Protein AF-A0A965JVL6-F1 (afdb_monomer_lite)

Radius of gyration: 17.68 Å; chains: 1; bounding box: 40×37×58 Å

Secondary structure (DSSP, 8-state):
--HHHIIIIIHHHHSS---HHHHHHHHHHHHHHHHHHHHHHHTS-HHHHHHHHHHHHTTT--TTT---HHHHHHHTTSTTGGGS-HHHHHHHHIIIIIS--SS-HHHHHHHHHHHS-HHHHHHHHIIIIIGGG-

pLDDT: mean 89.65, std 8.99, range [40.19, 97.62]

Sequence (134 aa):
MPVDVFINHIMPFAYKKQNVILLNDIRNFVFDYQLITDYYLYDLNEFCLLVDLIFFCNNGVSLVEKVDGSLYDILDRNILFRNFSFEEKDDFVNQQFYLNIGSETQRKNKFLLSLLNQWERTRFINKFLIVDFE

Foldseek 3Di:
DDPCCCVPPPVVVVPPDDDPLVVVQVVVLVVLVCVLQVQCVPVHHLVVLLQLLLCLQQVNDHVVVHRHVSVLVLQCLDPVSVPDDPVRVVVCCCCCRVVVPDDPSVVSSVVSSVSDTPVSSVVSCCVPPVVVPD

Structure (mmCIF, N/CA/C/O backbone):
data_AF-A0A965JVL6-F1
#
_entry.id   AF-A0A965JVL6-F1
#
loop_
_atom_site.group_PDB
_atom_site.id
_atom_site.type_symbol
_atom_site.label_atom_id
_atom_site.label_alt_id
_atom_site.label_comp_id
_atom_site.label_asym_id
_atom_site.label_entity_id
_atom_site.label_seq_id
_atom_site.pdbx_PDB_ins_code
_atom_site.Cartn_x
_atom_site.Cartn_y
_atom_site.Cartn_z
_atom_site.occupancy
_atom_site.B_iso_or_equiv
_atom_site.auth_seq_id
_atom_site.auth_comp_id
_atom_site.auth_asym_id
_atom_site.auth_atom_id
_atom_site.pdbx_PDB_model_num
ATOM 1 N N . MET A 1 1 ? -5.326 -6.358 32.827 1.00 67.69 1 MET A N 1
ATOM 2 C CA . MET A 1 1 ? -5.989 -5.087 32.461 1.00 67.69 1 MET A CA 1
ATOM 3 C C . MET A 1 1 ? -7.095 -4.817 33.481 1.00 67.69 1 MET A C 1
ATOM 5 O O . MET A 1 1 ? -7.764 -5.784 33.832 1.00 67.69 1 MET A O 1
ATOM 9 N N . PRO A 1 2 ? -7.259 -3.590 34.008 1.00 88.06 2 PRO A N 1
ATOM 10 C CA . PRO A 1 2 ? -8.261 -3.300 35.039 1.00 88.06 2 PRO A CA 1
ATOM 11 C C . PRO A 1 2 ? -9.692 -3.479 34.518 1.00 88.06 2 PRO A C 1
ATOM 13 O O . PRO A 1 2 ? -9.992 -3.088 33.388 1.00 88.06 2 PRO A O 1
ATOM 16 N N . VAL A 1 3 ? -10.574 -4.040 35.347 1.00 90.38 3 VAL A N 1
ATOM 17 C CA . VAL A 1 3 ? -11.982 -4.295 34.995 1.00 90.38 3 VAL A CA 1
ATOM 18 C C . VAL A 1 3 ? -12.713 -2.995 34.650 1.00 90.38 3 VAL A C 1
ATOM 20 O O . VAL A 1 3 ? -13.475 -2.962 33.689 1.00 90.38 3 VAL A O 1
ATOM 23 N N . ASP A 1 4 ? -12.399 -1.899 35.339 1.00 90.00 4 ASP A N 1
ATOM 24 C CA . ASP A 1 4 ? -13.010 -0.590 35.086 1.00 90.00 4 ASP A CA 1
ATOM 25 C C . ASP A 1 4 ? -12.695 -0.046 33.691 1.00 90.00 4 ASP A C 1
ATOM 27 O O . ASP A 1 4 ? -13.555 0.553 33.049 1.00 90.00 4 ASP A O 1
ATOM 31 N N . VAL A 1 5 ? -11.486 -0.297 33.181 1.00 84.81 5 VAL A N 1
ATOM 32 C CA . VAL A 1 5 ? -11.116 0.089 31.812 1.00 84.81 5 VAL A CA 1
ATOM 33 C C . VAL A 1 5 ? -11.909 -0.737 30.804 1.00 84.81 5 VAL A C 1
ATOM 35 O O . VAL A 1 5 ? -12.420 -0.196 29.824 1.00 84.81 5 VAL A O 1
ATOM 38 N N . PHE A 1 6 ? -12.067 -2.038 31.062 1.00 86.00 6 PHE A N 1
ATOM 39 C CA . PHE A 1 6 ? -12.873 -2.903 30.208 1.00 86.00 6 PHE A CA 1
ATOM 40 C C . PHE A 1 6 ? -14.332 -2.435 30.158 1.00 86.00 6 PHE A C 1
ATOM 42 O O . PHE A 1 6 ? -14.855 -2.198 29.071 1.00 86.00 6 PHE A O 1
ATOM 49 N N . ILE A 1 7 ? -14.966 -2.246 31.317 1.00 86.50 7 ILE A N 1
ATOM 50 C CA . ILE A 1 7 ? -16.390 -1.903 31.425 1.00 86.50 7 ILE A CA 1
ATOM 51 C C . ILE A 1 7 ? -16.676 -0.496 30.896 1.00 86.50 7 ILE A C 1
ATOM 53 O O . ILE A 1 7 ? -17.637 -0.317 30.154 1.00 86.50 7 ILE A O 1
ATOM 57 N N . ASN A 1 8 ? -15.851 0.497 31.236 1.00 88.06 8 ASN A N 1
ATOM 58 C CA . ASN A 1 8 ? -16.170 1.897 30.942 1.00 88.06 8 ASN A CA 1
ATOM 59 C C . ASN A 1 8 ? -15.613 2.386 29.600 1.00 88.06 8 ASN A C 1
ATOM 61 O O . ASN A 1 8 ? -16.152 3.333 29.028 1.00 88.06 8 ASN A O 1
ATOM 65 N N . HIS A 1 9 ? -14.554 1.757 29.079 1.00 85.25 9 HIS A N 1
ATOM 66 C CA . HIS A 1 9 ? -13.849 2.263 27.896 1.00 85.25 9 HIS A CA 1
ATOM 67 C C . HIS A 1 9 ? -13.767 1.278 26.726 1.00 85.25 9 HIS A C 1
ATOM 69 O O . HIS A 1 9 ? -13.500 1.722 25.614 1.00 85.25 9 HIS A O 1
ATOM 75 N N . ILE A 1 10 ? -14.032 -0.020 26.921 1.00 83.69 10 ILE A N 1
ATOM 76 C CA . ILE A 1 10 ? -13.983 -1.025 25.839 1.00 83.69 10 ILE A CA 1
ATOM 77 C C . ILE A 1 10 ? -15.387 -1.553 25.520 1.00 83.69 10 ILE A C 1
ATOM 79 O O . ILE A 1 10 ? -15.858 -1.457 24.385 1.00 83.69 10 ILE A O 1
ATOM 83 N N . MET A 1 11 ? -16.090 -2.056 26.534 1.00 85.38 11 MET A N 1
ATOM 84 C CA . MET A 1 11 ? -17.415 -2.667 26.427 1.00 85.38 11 MET A CA 1
ATOM 85 C C . MET A 1 11 ? -18.468 -1.781 25.721 1.00 85.38 11 MET A C 1
ATOM 87 O O . MET A 1 11 ? -19.194 -2.296 24.866 1.00 85.38 11 MET A O 1
ATOM 91 N N . PRO A 1 12 ? -18.534 -0.451 25.957 1.00 84.31 12 PRO A N 1
ATOM 92 C CA . PRO A 1 12 ? -19.521 0.412 25.306 1.00 84.31 12 PRO A CA 1
ATOM 93 C C . PRO A 1 12 ? -19.331 0.512 23.790 1.00 84.31 12 PRO A C 1
ATOM 95 O O . PRO A 1 12 ? -20.276 0.820 23.067 1.00 84.31 12 PRO A O 1
ATOM 98 N N . PHE A 1 13 ? -18.119 0.258 23.292 1.00 77.81 13 PHE A N 1
ATOM 99 C CA . PHE A 1 13 ? -17.826 0.220 21.861 1.00 77.81 13 PHE A CA 1
ATOM 100 C C . PHE A 1 13 ? -18.036 -1.177 21.269 1.00 77.81 13 PHE A C 1
ATOM 102 O O . PHE A 1 13 ? -18.416 -1.282 20.106 1.00 77.81 13 PHE A O 1
ATOM 109 N N . ALA A 1 14 ? -17.876 -2.236 22.070 1.00 78.62 14 ALA A N 1
ATOM 110 C CA . ALA A 1 14 ? -18.133 -3.614 21.653 1.00 78.62 14 ALA A CA 1
ATOM 111 C C . ALA A 1 14 ? -19.621 -3.881 21.357 1.00 78.62 14 ALA A C 1
ATOM 113 O O . ALA A 1 14 ? -19.939 -4.636 20.442 1.00 78.62 14 ALA A O 1
ATOM 114 N N . TYR A 1 15 ? -20.534 -3.227 22.083 1.00 79.00 15 TYR A N 1
ATOM 115 C CA . TYR A 1 15 ? -21.981 -3.358 21.857 1.00 79.00 15 TYR A CA 1
ATOM 116 C C . TYR A 1 15 ? -22.566 -2.336 20.878 1.00 79.00 15 TYR A C 1
ATOM 118 O O . TYR A 1 15 ? -23.738 -2.438 20.508 1.00 79.00 15 TYR A O 1
ATOM 126 N N . LYS A 1 16 ? -21.776 -1.356 20.421 1.00 81.56 16 LYS A N 1
ATOM 127 C CA . LYS A 1 16 ? -22.209 -0.476 19.332 1.00 81.56 16 LYS A CA 1
ATOM 128 C C . LYS A 1 16 ? -22.235 -1.276 18.038 1.00 81.56 16 LYS A C 1
ATOM 130 O O . LYS A 1 16 ? -21.249 -1.916 17.674 1.00 81.56 16 LYS A O 1
ATOM 135 N N . LYS A 1 17 ? -23.366 -1.208 17.328 1.00 81.75 17 LYS A N 1
ATOM 136 C CA . LYS A 1 17 ? -23.502 -1.800 15.996 1.00 81.75 17 LYS A CA 1
ATOM 137 C C . LYS A 1 17 ? -22.405 -1.226 15.100 1.00 81.75 17 LYS A C 1
ATOM 139 O O . LYS A 1 17 ? -22.411 -0.038 14.788 1.00 81.75 17 LYS A O 1
ATOM 144 N N . GLN A 1 18 ? -21.465 -2.083 14.724 1.00 82.12 18 GLN A N 1
ATOM 145 C CA . GLN A 1 18 ? -20.369 -1.719 13.838 1.00 82.12 18 GLN A CA 1
ATOM 146 C C . GLN A 1 18 ? -20.907 -1.436 12.434 1.00 82.12 18 GLN A C 1
ATOM 148 O O . GLN A 1 18 ? -21.946 -1.968 12.024 1.00 82.12 18 GLN A O 1
ATOM 153 N N . ASN A 1 19 ? -20.205 -0.582 11.694 1.00 87.25 19 ASN A N 1
ATOM 154 C CA . ASN A 1 19 ? -20.580 -0.269 10.323 1.00 87.25 19 ASN A CA 1
ATOM 155 C C . ASN A 1 19 ? -20.497 -1.548 9.465 1.00 87.25 19 ASN A C 1
ATOM 157 O O . ASN A 1 19 ? -19.454 -2.196 9.404 1.00 87.25 19 ASN A O 1
ATOM 161 N N . VAL A 1 20 ? -21.603 -1.912 8.809 1.00 87.69 20 VAL A N 1
ATOM 162 C CA . VAL A 1 20 ? -21.701 -3.145 8.008 1.00 87.69 20 VAL A CA 1
ATOM 163 C C . VAL A 1 20 ? -20.715 -3.138 6.839 1.00 87.69 20 VAL A C 1
ATOM 165 O O . VAL A 1 20 ? -20.139 -4.176 6.534 1.00 87.69 20 VAL A O 1
ATOM 168 N N . ILE A 1 21 ? -20.477 -1.974 6.227 1.00 86.88 21 ILE A N 1
ATOM 169 C CA . ILE A 1 21 ? -19.522 -1.806 5.125 1.00 86.88 21 ILE A CA 1
ATOM 170 C C . ILE A 1 21 ? -18.105 -2.087 5.626 1.00 86.88 21 ILE A C 1
ATOM 172 O O . ILE A 1 21 ? -17.390 -2.867 5.010 1.00 86.88 21 ILE A O 1
ATOM 176 N N . LEU A 1 22 ? -17.734 -1.529 6.783 1.00 85.44 22 LEU A N 1
ATOM 177 C CA . LEU A 1 22 ? -16.422 -1.764 7.391 1.00 85.44 22 LEU A CA 1
ATOM 178 C C . LEU A 1 22 ? -16.218 -3.243 7.747 1.00 85.44 22 LEU A C 1
ATOM 180 O O . LEU A 1 22 ? -15.172 -3.811 7.460 1.00 85.44 22 LEU A O 1
ATOM 184 N N . LEU A 1 23 ? -17.223 -3.888 8.348 1.00 85.88 23 LEU A N 1
ATOM 185 C CA . LEU A 1 23 ? -17.145 -5.316 8.668 1.00 85.88 23 LEU A CA 1
ATOM 186 C C . LEU A 1 23 ? -17.013 -6.186 7.414 1.00 85.88 23 LEU A C 1
ATOM 188 O O . LEU A 1 23 ? -16.307 -7.193 7.440 1.00 85.88 23 LEU A O 1
ATOM 192 N N . ASN A 1 24 ? -17.708 -5.819 6.338 1.00 87.62 24 ASN A N 1
ATOM 193 C CA . ASN A 1 24 ? -17.609 -6.510 5.061 1.00 87.62 24 ASN A CA 1
ATOM 194 C C . ASN A 1 24 ? -16.213 -6.341 4.450 1.00 87.62 24 ASN A C 1
ATOM 196 O O . ASN A 1 24 ? -15.620 -7.325 4.027 1.00 87.62 24 ASN A O 1
ATOM 200 N N . ASP A 1 25 ? -15.664 -5.126 4.475 1.00 87.81 25 ASP A N 1
ATOM 201 C CA . ASP A 1 25 ? -14.312 -4.844 3.988 1.00 87.81 25 ASP A CA 1
ATOM 202 C C . ASP A 1 25 ? -13.247 -5.623 4.772 1.00 87.81 25 ASP A C 1
ATOM 204 O O . ASP A 1 25 ? -12.414 -6.278 4.160 1.00 87.81 25 ASP A O 1
ATOM 208 N N . ILE A 1 26 ? -13.330 -5.671 6.109 1.00 85.94 26 ILE A N 1
ATOM 209 C CA . ILE A 1 26 ? -12.410 -6.467 6.945 1.00 85.94 26 ILE A CA 1
ATOM 210 C C . ILE A 1 26 ? -12.452 -7.954 6.569 1.00 85.94 26 ILE A C 1
ATOM 212 O O . ILE A 1 26 ? -11.412 -8.606 6.498 1.00 85.94 26 ILE A O 1
ATOM 216 N N . ARG A 1 27 ? -13.649 -8.507 6.336 1.00 86.44 27 ARG A N 1
ATOM 217 C CA . ARG A 1 27 ? -13.804 -9.915 5.936 1.00 86.44 27 ARG A CA 1
ATOM 218 C C . ARG A 1 27 ? -13.215 -10.173 4.554 1.00 86.44 27 ARG A C 1
ATOM 220 O O . ARG A 1 27 ? -12.491 -11.149 4.386 1.00 86.44 27 ARG A O 1
ATOM 227 N N . ASN A 1 28 ? -13.505 -9.295 3.597 1.00 89.69 28 ASN A N 1
ATOM 228 C CA . ASN A 1 28 ? -13.011 -9.431 2.230 1.00 89.69 28 ASN A CA 1
ATOM 229 C C . ASN A 1 28 ? -11.503 -9.208 2.155 1.00 89.69 28 ASN A C 1
ATOM 231 O O . ASN A 1 28 ? -10.837 -9.912 1.414 1.00 89.69 28 ASN A O 1
ATOM 235 N N . PHE A 1 29 ? -10.943 -8.322 2.983 1.00 92.94 29 PHE A N 1
ATOM 236 C CA . PHE A 1 29 ? -9.507 -8.068 3.024 1.00 92.94 29 PHE A CA 1
ATOM 237 C C . PHE A 1 29 ? -8.698 -9.341 3.278 1.00 92.94 29 PHE A C 1
ATOM 239 O O . PHE A 1 29 ? -7.678 -9.533 2.633 1.00 92.94 29 PHE A O 1
ATOM 246 N N . VAL A 1 30 ? -9.143 -10.225 4.179 1.00 90.38 30 VAL A N 1
ATOM 247 C CA . VAL A 1 30 ? -8.433 -11.490 4.450 1.00 90.38 30 VAL A CA 1
ATOM 248 C C . VAL A 1 30 ? -8.374 -12.362 3.197 1.00 90.38 30 VAL A C 1
ATOM 250 O O . VAL A 1 30 ? -7.317 -12.901 2.879 1.00 90.38 30 VAL A O 1
ATOM 253 N N . PHE A 1 31 ? -9.493 -12.466 2.481 1.00 91.56 31 PHE A N 1
ATOM 254 C CA . PHE A 1 31 ? -9.579 -13.235 1.245 1.00 91.56 31 PHE A CA 1
ATOM 255 C C . PHE A 1 31 ? -8.760 -12.593 0.115 1.00 91.56 31 PHE A C 1
ATOM 257 O O . PHE A 1 31 ? -7.941 -13.273 -0.494 1.00 91.56 31 PHE A O 1
ATOM 264 N N . ASP A 1 32 ? -8.924 -11.284 -0.113 1.00 93.88 32 ASP A N 1
ATOM 265 C CA . ASP A 1 32 ? -8.182 -10.513 -1.119 1.00 93.88 32 ASP A CA 1
ATOM 266 C C . ASP A 1 32 ? -6.671 -10.624 -0.882 1.00 93.88 32 ASP A C 1
ATOM 268 O O . ASP A 1 32 ? -5.901 -10.885 -1.802 1.00 93.88 32 ASP A O 1
ATOM 272 N N . TYR A 1 33 ? -6.246 -10.435 0.371 1.00 93.25 33 TYR A N 1
ATOM 273 C CA . TYR A 1 33 ? -4.848 -10.509 0.771 1.00 93.25 33 TYR A CA 1
ATOM 274 C C . TYR A 1 33 ? -4.277 -11.898 0.497 1.00 93.25 33 TYR A C 1
ATOM 276 O O . TYR A 1 33 ? -3.220 -11.992 -0.117 1.00 93.25 33 TYR A O 1
ATOM 284 N N . GLN A 1 34 ? -4.985 -12.955 0.909 1.00 91.88 34 GLN A N 1
ATOM 285 C CA . GLN A 1 34 ? -4.543 -14.327 0.687 1.00 91.88 34 GLN A CA 1
ATOM 286 C C . GLN A 1 34 ? -4.431 -14.646 -0.808 1.00 91.88 34 GLN A C 1
ATOM 288 O O . GLN A 1 34 ? -3.398 -15.148 -1.235 1.00 91.88 34 GLN A O 1
ATOM 293 N N . LEU A 1 35 ? -5.443 -14.292 -1.606 1.00 92.75 35 LEU A N 1
ATOM 294 C CA . LEU A 1 35 ? -5.429 -14.489 -3.056 1.00 92.75 35 LEU A CA 1
ATOM 295 C C . LEU A 1 35 ? -4.213 -13.817 -3.708 1.00 92.75 35 LEU A C 1
ATOM 297 O O . LEU A 1 35 ? -3.506 -14.447 -4.492 1.00 92.75 35 LEU A O 1
ATOM 301 N N . ILE A 1 36 ? -3.959 -12.550 -3.362 1.00 94.00 36 ILE A N 1
ATOM 302 C CA . ILE A 1 36 ? -2.817 -11.797 -3.885 1.00 94.00 36 ILE A CA 1
ATOM 303 C C . ILE A 1 36 ? -1.508 -12.457 -3.459 1.00 94.00 36 ILE A C 1
ATOM 305 O O . ILE A 1 36 ? -0.652 -12.713 -4.299 1.00 94.00 36 ILE A O 1
ATOM 309 N N . THR A 1 37 ? -1.329 -12.755 -2.172 1.00 91.00 37 THR A N 1
ATOM 310 C CA . THR A 1 37 ? -0.066 -13.341 -1.713 1.00 91.00 37 THR A CA 1
ATOM 311 C C . THR A 1 37 ? 0.182 -14.727 -2.276 1.00 91.00 37 THR A C 1
ATOM 313 O O . THR A 1 37 ? 1.328 -15.033 -2.578 1.00 91.00 37 THR A O 1
ATOM 316 N N . ASP A 1 38 ? -0.862 -15.542 -2.437 1.00 91.06 38 ASP A N 1
ATOM 317 C CA . ASP A 1 38 ? -0.736 -16.894 -2.971 1.00 91.06 38 ASP A CA 1
ATOM 318 C C . ASP A 1 38 ? -0.300 -16.841 -4.444 1.00 91.06 38 ASP A C 1
ATOM 320 O O . ASP A 1 38 ? 0.675 -17.500 -4.797 1.00 91.06 38 ASP A O 1
ATOM 324 N N . TYR A 1 39 ? -0.915 -15.990 -5.278 1.00 90.94 39 TYR A N 1
ATOM 325 C CA . TYR A 1 39 ? -0.500 -15.801 -6.679 1.00 90.94 39 TYR A CA 1
ATOM 326 C C . TYR A 1 39 ? 0.991 -15.457 -6.796 1.00 90.94 39 TYR A C 1
ATOM 328 O O . TYR A 1 39 ? 1.765 -16.157 -7.447 1.00 90.94 39 TYR A O 1
ATOM 336 N N . TYR A 1 40 ? 1.434 -14.426 -6.073 1.00 91.00 40 TYR A N 1
ATOM 337 C CA . TYR A 1 40 ? 2.833 -14.002 -6.119 1.00 91.00 40 TYR A CA 1
ATOM 338 C C . TYR A 1 40 ? 3.796 -14.961 -5.412 1.00 91.00 40 TYR A C 1
ATOM 340 O O . TYR A 1 40 ? 4.999 -14.850 -5.625 1.00 91.00 40 TYR A O 1
ATOM 348 N N . LEU A 1 41 ? 3.318 -15.875 -4.564 1.00 85.44 41 LEU A N 1
ATOM 349 C CA . LEU A 1 41 ? 4.152 -16.908 -3.949 1.00 85.44 41 LEU A CA 1
ATOM 350 C C . LEU A 1 41 ? 4.401 -18.081 -4.904 1.00 85.44 41 LEU A C 1
ATOM 352 O O . LEU A 1 41 ? 5.499 -18.635 -4.896 1.00 85.44 41 LEU A O 1
ATOM 356 N N . TYR A 1 42 ? 3.388 -18.481 -5.675 1.00 79.38 42 TYR A N 1
ATOM 357 C CA . TYR A 1 42 ? 3.472 -19.642 -6.563 1.00 79.38 42 TYR A CA 1
ATOM 358 C C . TYR A 1 42 ? 4.053 -19.298 -7.935 1.00 79.38 42 TYR A C 1
ATOM 360 O O . TYR A 1 42 ? 4.876 -20.062 -8.440 1.00 79.38 42 TYR A O 1
ATOM 368 N N . ASP A 1 43 ? 3.668 -18.155 -8.505 1.00 72.56 43 ASP A N 1
ATOM 369 C CA . ASP A 1 43 ? 4.028 -17.791 -9.879 1.00 72.56 43 ASP A CA 1
ATOM 370 C C . ASP A 1 43 ? 5.204 -16.797 -9.946 1.00 72.56 43 ASP A C 1
ATOM 372 O O . ASP A 1 43 ? 5.895 -16.714 -10.963 1.00 72.56 43 ASP A O 1
ATOM 376 N N . LEU A 1 44 ? 5.473 -16.059 -8.858 1.00 82.38 44 LEU A N 1
ATOM 377 C CA . LEU A 1 44 ? 6.491 -14.999 -8.783 1.00 82.38 44 LEU A CA 1
ATOM 378 C C . LEU A 1 44 ? 7.228 -14.993 -7.421 1.00 82.38 44 LEU A C 1
ATOM 380 O O . LEU A 1 44 ? 7.555 -16.040 -6.866 1.00 82.38 44 LEU A O 1
ATOM 384 N N . ASN A 1 45 ? 7.565 -13.805 -6.897 1.00 87.44 45 ASN A N 1
ATOM 385 C CA . ASN A 1 45 ? 8.088 -13.617 -5.544 1.00 87.44 45 ASN A CA 1
ATOM 386 C C . ASN A 1 45 ? 7.525 -12.343 -4.877 1.00 87.44 45 ASN A C 1
ATOM 388 O O . ASN A 1 45 ? 6.939 -11.474 -5.527 1.00 87.44 45 ASN A O 1
ATOM 392 N N . GLU A 1 46 ? 7.760 -12.191 -3.567 1.00 87.94 46 GLU A N 1
ATOM 393 C CA . GLU A 1 46 ? 7.268 -11.046 -2.780 1.00 87.94 46 GLU A CA 1
ATOM 394 C C . GLU A 1 46 ? 7.781 -9.679 -3.271 1.00 87.94 46 GLU A C 1
ATOM 396 O O . GLU A 1 46 ? 7.125 -8.662 -3.038 1.00 87.94 46 GLU A O 1
ATOM 401 N N . PHE A 1 47 ? 8.948 -9.623 -3.921 1.00 90.69 47 PHE A N 1
ATOM 402 C CA . PHE A 1 47 ? 9.495 -8.376 -4.459 1.00 90.69 47 PHE A CA 1
ATOM 403 C C . PHE A 1 47 ? 8.741 -7.930 -5.715 1.00 90.69 47 PHE A C 1
ATOM 405 O O . PHE A 1 47 ? 8.461 -6.742 -5.849 1.00 90.69 47 PHE A O 1
ATOM 412 N N . CYS A 1 48 ? 8.337 -8.862 -6.584 1.00 92.88 48 CYS A N 1
ATOM 413 C CA . CYS A 1 48 ? 7.456 -8.558 -7.716 1.00 92.88 48 CYS A CA 1
ATOM 414 C C . CYS A 1 48 ? 6.137 -7.938 -7.235 1.00 92.88 48 CYS A C 1
ATOM 416 O O . CYS A 1 48 ? 5.740 -6.892 -7.739 1.00 92.88 48 CYS A O 1
ATOM 418 N N . LEU A 1 49 ? 5.532 -8.498 -6.178 1.00 94.81 49 LEU A N 1
ATOM 419 C CA . LEU A 1 49 ? 4.333 -7.918 -5.563 1.00 94.81 49 LEU A CA 1
ATOM 420 C C . LEU A 1 49 ? 4.571 -6.480 -5.082 1.00 94.81 49 LEU A C 1
ATOM 422 O O . LEU A 1 49 ? 3.721 -5.615 -5.279 1.00 94.81 49 LEU A O 1
ATOM 426 N N . LEU A 1 50 ? 5.724 -6.208 -4.465 1.00 94.50 50 LEU A N 1
ATOM 427 C CA . LEU A 1 50 ? 6.058 -4.859 -4.005 1.00 94.50 50 LEU A CA 1
ATOM 428 C C . LEU A 1 50 ? 6.145 -3.872 -5.172 1.00 94.50 50 LEU A C 1
ATOM 430 O O . LEU A 1 50 ? 5.596 -2.774 -5.081 1.00 94.50 50 LEU A O 1
ATOM 434 N N . VAL A 1 51 ? 6.810 -4.266 -6.259 1.00 93.81 51 VAL A N 1
ATOM 435 C CA . VAL A 1 51 ? 6.951 -3.445 -7.467 1.00 93.81 51 VAL A CA 1
ATOM 436 C C . VAL A 1 51 ? 5.584 -3.135 -8.074 1.00 93.81 51 VAL A C 1
ATOM 438 O O . VAL A 1 51 ? 5.290 -1.965 -8.324 1.00 93.81 51 VAL A O 1
ATOM 441 N N . ASP A 1 52 ? 4.724 -4.139 -8.236 1.00 95.69 52 ASP A N 1
ATOM 442 C CA . ASP A 1 52 ? 3.395 -3.958 -8.826 1.00 95.69 52 ASP A CA 1
ATOM 443 C C . ASP A 1 52 ? 2.477 -3.115 -7.939 1.00 95.69 52 ASP A C 1
ATOM 445 O O . ASP A 1 52 ? 1.755 -2.247 -8.438 1.00 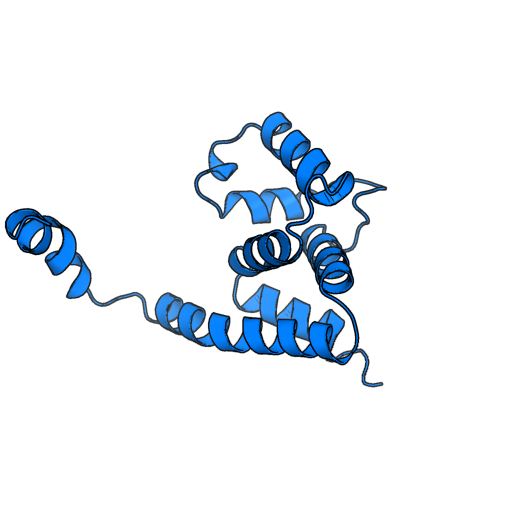95.69 52 ASP A O 1
ATOM 449 N N . LEU A 1 53 ? 2.529 -3.307 -6.616 1.00 96.69 53 LEU A N 1
ATOM 450 C CA . LEU A 1 53 ? 1.784 -2.483 -5.662 1.00 96.69 53 LEU A CA 1
ATOM 451 C C . LEU A 1 53 ? 2.225 -1.027 -5.720 1.00 96.69 53 LEU A C 1
ATOM 453 O O . LEU A 1 53 ? 1.382 -0.137 -5.794 1.00 96.69 53 LEU A O 1
ATOM 457 N N . ILE A 1 54 ? 3.532 -0.773 -5.702 1.00 96.38 54 ILE A N 1
ATOM 458 C CA . ILE A 1 54 ? 4.077 0.578 -5.822 1.00 96.38 54 ILE A CA 1
ATOM 459 C C . ILE A 1 54 ? 3.630 1.201 -7.142 1.00 96.38 54 ILE A C 1
ATOM 461 O O . ILE A 1 54 ? 3.107 2.312 -7.143 1.00 96.38 54 ILE A O 1
ATOM 465 N N . PHE A 1 55 ? 3.787 0.480 -8.252 1.00 96.75 55 PHE A N 1
ATOM 466 C CA . PHE A 1 55 ? 3.392 0.953 -9.572 1.00 96.75 55 PHE A CA 1
ATOM 467 C C . PHE A 1 55 ? 1.894 1.271 -9.628 1.00 96.75 55 PHE A C 1
ATOM 469 O O . PHE A 1 55 ? 1.495 2.310 -10.147 1.00 96.75 55 PHE A O 1
ATOM 476 N N . PHE A 1 56 ? 1.048 0.423 -9.044 1.00 97.62 56 PHE A N 1
ATOM 477 C CA . PHE A 1 56 ? -0.390 0.657 -8.951 1.00 97.62 56 PHE A CA 1
ATOM 478 C C . PHE A 1 56 ? -0.741 1.884 -8.107 1.00 97.62 56 PHE A C 1
ATOM 480 O O . PHE A 1 56 ? -1.552 2.709 -8.535 1.00 97.62 56 PHE A O 1
ATOM 487 N N . CYS A 1 57 ? -0.144 1.999 -6.921 1.00 97.38 57 CYS A N 1
ATOM 488 C CA . CYS A 1 57 ? -0.364 3.110 -6.001 1.00 97.38 57 CYS A CA 1
ATOM 489 C C . CYS A 1 57 ? 0.168 4.435 -6.561 1.00 97.38 57 CYS A C 1
ATOM 491 O O . CYS A 1 57 ? -0.381 5.479 -6.240 1.00 97.38 57 CYS A O 1
ATOM 493 N N . ASN A 1 58 ? 1.188 4.385 -7.420 1.00 97.19 58 ASN A N 1
ATOM 494 C CA . ASN A 1 58 ? 1.804 5.527 -8.094 1.00 97.19 58 ASN A CA 1
ATOM 495 C C . ASN A 1 58 ? 1.191 5.801 -9.484 1.00 97.19 58 ASN A C 1
ATOM 497 O O . ASN A 1 58 ? 1.879 6.235 -10.408 1.00 97.19 58 ASN A O 1
ATOM 501 N N . ASN A 1 59 ? -0.095 5.482 -9.662 1.00 95.50 59 ASN A N 1
ATOM 502 C CA . ASN A 1 59 ? -0.870 5.700 -10.891 1.00 95.50 59 ASN A CA 1
ATOM 503 C C . ASN A 1 59 ? -0.238 5.132 -12.181 1.00 95.50 59 ASN A C 1
ATOM 505 O O . ASN A 1 59 ? -0.375 5.694 -13.266 1.00 95.50 59 ASN A O 1
ATOM 509 N N . GLY A 1 60 ? 0.456 3.999 -12.081 1.00 94.50 60 GLY A N 1
ATOM 510 C CA . GLY A 1 60 ? 1.116 3.359 -13.217 1.00 94.50 60 GLY A CA 1
ATOM 511 C C . GLY A 1 60 ? 2.356 4.100 -13.715 1.00 94.50 60 GLY A C 1
ATOM 512 O O . GLY A 1 60 ? 2.709 3.964 -14.884 1.00 94.50 60 GLY A O 1
ATOM 513 N N . VAL A 1 61 ? 3.004 4.885 -12.855 1.00 93.38 61 VAL A N 1
ATOM 514 C CA . VAL A 1 61 ? 4.285 5.539 -13.139 1.00 93.38 61 VAL A CA 1
ATOM 515 C C . VAL A 1 61 ? 5.372 4.909 -12.273 1.00 93.38 61 VAL A C 1
ATOM 517 O O . VAL A 1 61 ? 5.140 4.574 -11.111 1.00 93.38 61 VAL A O 1
ATOM 520 N N . SER A 1 62 ? 6.573 4.731 -12.821 1.00 92.00 62 SER A N 1
ATOM 521 C CA . SER A 1 62 ? 7.716 4.242 -12.046 1.00 92.00 62 SER A CA 1
ATOM 522 C C . SER A 1 62 ? 8.165 5.285 -11.019 1.00 92.00 62 SER A C 1
ATOM 524 O O . SER A 1 62 ? 8.295 6.462 -11.358 1.00 92.00 62 SER A O 1
ATOM 526 N N . LEU A 1 63 ? 8.494 4.859 -9.792 1.00 92.19 63 LEU A N 1
ATOM 527 C CA . LEU A 1 63 ? 9.075 5.759 -8.781 1.00 92.19 63 LEU A CA 1
ATOM 528 C C . LEU A 1 63 ? 10.404 6.379 -9.227 1.00 92.19 63 LEU A C 1
ATOM 530 O O . LEU A 1 63 ? 10.774 7.433 -8.725 1.00 92.19 63 LEU A O 1
ATOM 534 N N . VAL A 1 64 ? 11.112 5.741 -10.167 1.00 89.56 64 VAL A N 1
ATOM 535 C CA . VAL A 1 64 ? 12.350 6.281 -10.752 1.00 89.56 64 VAL A CA 1
ATOM 536 C C . VAL A 1 64 ? 12.078 7.562 -11.542 1.00 89.56 64 VAL A C 1
ATOM 538 O O . VAL A 1 64 ? 12.932 8.441 -11.605 1.00 89.56 64 VAL A O 1
ATOM 541 N N . GLU A 1 65 ? 10.903 7.665 -12.163 1.00 90.25 65 GLU A N 1
ATOM 542 C CA . GLU A 1 65 ? 10.535 8.824 -12.974 1.00 90.25 65 GLU A CA 1
ATOM 543 C C . GLU A 1 65 ? 9.989 9.951 -12.106 1.00 90.25 65 GLU A C 1
ATOM 545 O O . GLU A 1 65 ? 10.425 11.096 -12.224 1.00 90.25 65 GLU A O 1
ATOM 550 N N . LYS A 1 66 ? 9.006 9.628 -11.259 1.00 93.06 66 LYS A N 1
ATOM 551 C CA . LYS A 1 66 ? 8.402 10.563 -10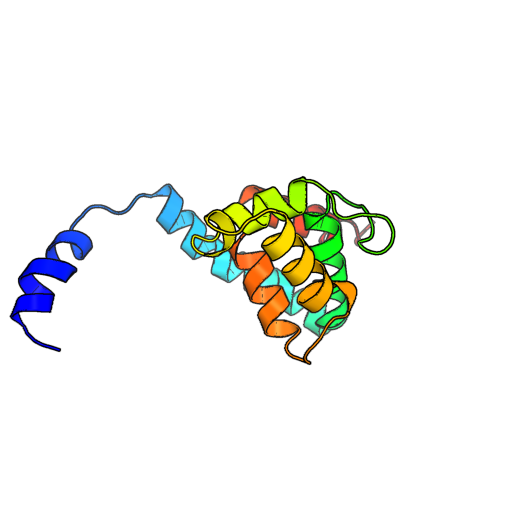.311 1.00 93.06 66 LYS A CA 1
ATOM 552 C C . LYS A 1 66 ? 7.529 9.839 -9.294 1.00 93.06 66 LYS A C 1
ATOM 554 O O . LYS A 1 66 ? 6.935 8.797 -9.584 1.00 93.06 66 LYS A O 1
ATOM 559 N N . VAL A 1 67 ? 7.354 10.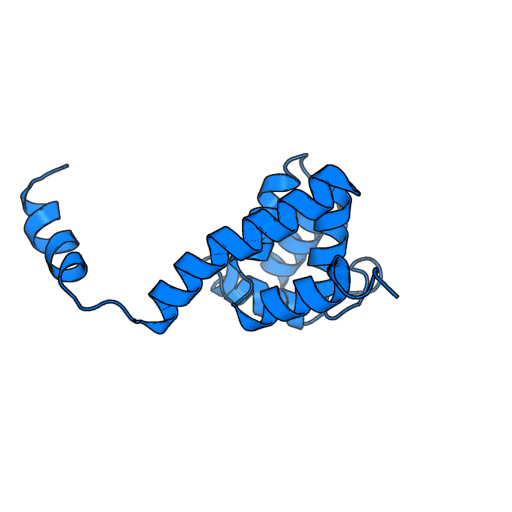478 -8.144 1.00 95.19 67 VAL A N 1
ATOM 560 C CA . VAL A 1 67 ? 6.274 10.152 -7.213 1.00 95.19 67 VAL A CA 1
ATOM 561 C C . VAL A 1 67 ? 5.022 10.930 -7.621 1.00 95.19 67 VAL A C 1
ATOM 563 O O . VAL A 1 67 ? 5.044 12.154 -7.749 1.00 95.19 67 VAL A O 1
ATOM 566 N N . ASP A 1 68 ? 3.938 10.213 -7.882 1.00 95.94 68 ASP A N 1
ATOM 567 C CA . ASP A 1 68 ? 2.636 10.760 -8.234 1.00 95.94 68 ASP A CA 1
ATOM 568 C C . ASP A 1 68 ? 1.820 11.096 -6.975 1.00 95.94 68 ASP A C 1
ATOM 570 O O . ASP A 1 68 ? 1.936 10.438 -5.939 1.00 95.94 68 ASP A O 1
ATOM 574 N N . GLY A 1 69 ? 0.951 12.108 -7.078 1.00 95.56 69 GLY A N 1
ATOM 575 C CA . GLY A 1 69 ? 0.065 12.536 -5.988 1.00 95.56 69 GLY A CA 1
ATOM 576 C C . GLY A 1 69 ? -0.783 11.400 -5.407 1.00 95.56 69 GLY A C 1
ATOM 577 O O . GLY A 1 69 ? -1.008 11.354 -4.200 1.00 95.56 69 GLY A O 1
ATOM 578 N N . SER A 1 70 ? -1.169 10.437 -6.247 1.00 96.31 70 SER A N 1
ATOM 579 C CA . SER A 1 70 ? -1.955 9.268 -5.842 1.00 96.31 70 SER A CA 1
ATOM 580 C C . SER A 1 70 ? -1.290 8.411 -4.761 1.00 96.31 70 SER A C 1
ATOM 582 O O . SER A 1 70 ? -1.991 7.882 -3.893 1.00 96.31 70 SER A O 1
ATOM 584 N N . LEU A 1 71 ? 0.043 8.304 -4.751 1.00 96.94 71 LEU A N 1
ATOM 585 C CA . LEU A 1 71 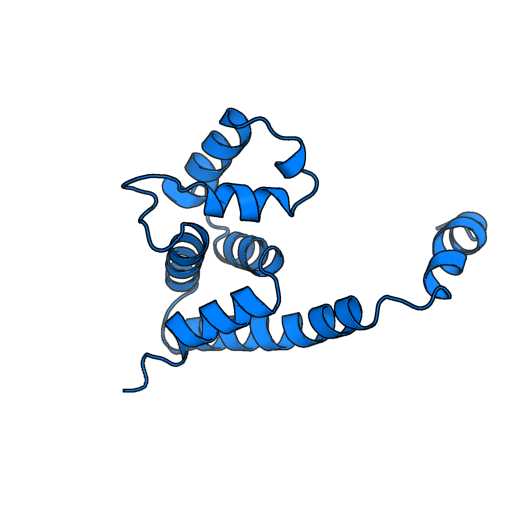? 0.739 7.553 -3.709 1.00 96.94 71 LEU A CA 1
ATOM 586 C C . LEU A 1 71 ? 0.637 8.279 -2.363 1.00 96.94 71 LEU A C 1
ATOM 588 O O . LEU A 1 71 ? 0.397 7.639 -1.338 1.00 96.94 71 LEU A O 1
ATOM 592 N N . TYR A 1 72 ? 0.746 9.610 -2.362 1.00 96.69 72 TYR A N 1
ATOM 593 C CA . TYR A 1 72 ? 0.552 10.423 -1.160 1.00 96.69 72 TYR A CA 1
ATOM 594 C C . TYR A 1 72 ? -0.884 10.339 -0.638 1.00 96.69 72 TYR A C 1
ATOM 596 O O . TYR A 1 72 ? -1.078 10.149 0.563 1.00 96.69 72 TYR A O 1
ATOM 604 N N . ASP A 1 73 ? -1.877 10.361 -1.530 1.00 96.56 73 ASP A N 1
ATOM 605 C CA . ASP A 1 73 ? -3.289 10.186 -1.169 1.00 96.56 73 ASP A CA 1
ATOM 606 C C . ASP A 1 73 ? -3.561 8.817 -0.517 1.00 96.56 73 ASP A C 1
ATOM 608 O O . ASP A 1 73 ? -4.424 8.684 0.357 1.00 96.56 73 ASP A O 1
ATOM 612 N N . ILE A 1 74 ? -2.833 7.774 -0.931 1.00 97.19 74 ILE A N 1
ATOM 613 C CA . ILE A 1 74 ? -2.898 6.446 -0.306 1.00 97.19 74 ILE A CA 1
ATOM 614 C C . ILE A 1 74 ? -2.237 6.467 1.074 1.00 97.19 74 ILE A C 1
ATOM 616 O O . ILE A 1 74 ? -2.822 5.951 2.031 1.00 97.19 74 ILE A O 1
ATOM 620 N N . LEU A 1 75 ? -1.058 7.082 1.206 1.00 96.88 75 LEU A N 1
ATOM 621 C CA . LEU A 1 75 ? -0.364 7.207 2.491 1.00 96.88 75 LEU A CA 1
ATOM 622 C C . LEU A 1 75 ? -1.199 7.982 3.518 1.00 96.88 75 LEU A C 1
ATOM 624 O O . LEU A 1 75 ? -1.274 7.563 4.672 1.00 96.88 75 LEU A O 1
ATOM 628 N N . ASP A 1 76 ? -1.913 9.028 3.100 1.00 96.81 76 ASP A N 1
ATOM 629 C CA . ASP A 1 76 ? -2.749 9.875 3.967 1.00 96.81 76 ASP A CA 1
ATOM 630 C C . ASP A 1 76 ? -3.936 9.168 4.625 1.00 96.81 76 ASP A C 1
ATOM 632 O O . ASP A 1 76 ? -4.563 9.693 5.552 1.00 96.81 76 ASP A O 1
ATOM 636 N N . ARG A 1 77 ? -4.226 7.937 4.208 1.00 95.19 77 ARG A N 1
ATOM 637 C CA . ARG A 1 77 ? -5.212 7.073 4.869 1.00 95.19 77 ARG A CA 1
ATOM 638 C C . ARG A 1 77 ? -4.696 6.529 6.190 1.00 95.19 77 ARG A C 1
ATOM 640 O O . ARG A 1 77 ? -5.488 6.167 7.060 1.00 95.19 77 ARG A O 1
ATOM 647 N N . ASN A 1 78 ? -3.379 6.484 6.364 1.00 94.81 78 ASN A N 1
ATOM 648 C CA . ASN A 1 78 ? -2.769 6.166 7.636 1.00 94.81 78 ASN A CA 1
ATOM 649 C C . ASN A 1 78 ? -2.696 7.419 8.518 1.00 94.81 78 ASN A C 1
ATOM 651 O O . ASN A 1 78 ? -2.196 8.466 8.112 1.00 94.81 78 ASN A O 1
ATOM 655 N N . ILE A 1 79 ? -3.156 7.295 9.765 1.00 92.88 79 ILE A N 1
ATOM 656 C CA . ILE A 1 79 ? -3.241 8.423 10.702 1.00 92.88 79 ILE A CA 1
ATOM 657 C C . ILE A 1 79 ? -1.888 9.080 11.008 1.00 92.88 79 ILE A C 1
ATOM 659 O O . ILE A 1 79 ? -1.853 10.271 11.302 1.00 92.88 79 ILE A O 1
ATOM 663 N N . LEU A 1 80 ? -0.788 8.323 10.940 1.00 92.81 80 LEU A N 1
ATOM 664 C CA . LEU A 1 80 ? 0.557 8.853 11.145 1.00 92.81 80 LEU A CA 1
ATOM 665 C C . LEU A 1 80 ? 0.949 9.757 9.973 1.00 92.81 80 LEU A C 1
ATOM 667 O O . LEU A 1 80 ? 1.272 10.923 10.174 1.00 92.81 80 LEU A O 1
ATOM 671 N N . PHE A 1 81 ? 0.841 9.228 8.755 1.00 94.25 81 PHE A N 1
ATOM 672 C CA . PHE A 1 81 ? 1.241 9.916 7.527 1.00 94.25 81 PHE A CA 1
ATOM 673 C C . PHE A 1 81 ? 0.364 11.121 7.220 1.00 94.25 81 PHE A C 1
ATOM 675 O O . PHE A 1 81 ? 0.868 12.121 6.729 1.00 94.25 81 PHE A O 1
ATOM 682 N N . ARG A 1 82 ? -0.915 11.093 7.603 1.00 94.25 82 ARG A N 1
ATOM 683 C CA . ARG A 1 82 ? -1.801 12.253 7.468 1.00 94.25 82 ARG A CA 1
ATOM 684 C C . ARG A 1 82 ? -1.262 13.516 8.152 1.00 94.25 82 ARG A C 1
ATOM 686 O O . ARG A 1 82 ? -1.588 14.621 7.730 1.00 94.25 82 ARG A O 1
ATOM 693 N N . ASN A 1 83 ? -0.470 13.350 9.211 1.00 94.50 83 ASN A N 1
ATOM 694 C CA . ASN A 1 83 ? 0.124 14.457 9.957 1.00 94.50 83 ASN A CA 1
ATOM 695 C C . ASN A 1 83 ? 1.539 14.815 9.485 1.00 94.50 83 ASN A C 1
ATOM 697 O O . ASN A 1 83 ? 2.098 15.785 9.989 1.00 94.50 83 ASN A O 1
ATOM 701 N N . PHE A 1 84 ? 2.115 14.042 8.563 1.00 96.44 84 PHE A N 1
ATOM 702 C CA . PHE A 1 84 ? 3.436 14.317 8.011 1.00 96.44 84 PHE A CA 1
ATOM 703 C C . PHE A 1 84 ? 3.379 15.480 7.021 1.00 96.44 84 PHE A C 1
ATOM 705 O O . PHE A 1 84 ? 2.400 15.641 6.279 1.00 96.44 84 PHE A O 1
ATOM 712 N N . SER A 1 85 ? 4.457 16.261 6.981 1.00 96.25 85 SER A N 1
ATOM 713 C CA . SER A 1 85 ? 4.708 17.216 5.909 1.00 96.25 85 SER A CA 1
ATOM 714 C C . SER A 1 85 ? 4.899 16.491 4.573 1.00 96.25 85 SER A C 1
ATOM 716 O O . SER A 1 85 ? 5.048 15.267 4.507 1.00 96.25 85 SER A O 1
ATOM 718 N N . PHE A 1 86 ? 4.874 17.249 3.478 1.00 94.25 86 PHE A N 1
ATOM 719 C CA . PHE A 1 86 ? 5.154 16.685 2.161 1.00 94.25 86 PHE A CA 1
ATOM 720 C C . PHE A 1 86 ? 6.572 16.098 2.103 1.00 94.25 86 PHE A C 1
ATOM 722 O O . PHE A 1 86 ? 6.745 14.975 1.643 1.00 94.25 86 PHE A O 1
ATOM 729 N N . GLU A 1 87 ? 7.558 16.819 2.637 1.00 96.25 87 GLU A N 1
ATOM 730 C CA . GLU A 1 87 ? 8.961 16.401 2.684 1.00 96.25 87 GLU A CA 1
ATOM 731 C C . GLU A 1 87 ? 9.140 15.115 3.498 1.00 96.25 87 GLU A C 1
ATOM 733 O O . GLU A 1 87 ? 9.832 14.204 3.058 1.00 96.25 87 GLU A O 1
ATOM 738 N N . GLU A 1 88 ? 8.461 14.987 4.643 1.00 96.56 88 GLU A N 1
ATOM 739 C CA . GLU A 1 88 ? 8.512 13.770 5.464 1.00 96.56 88 GLU A CA 1
ATOM 740 C C . GLU A 1 88 ? 7.930 12.547 4.732 1.00 96.56 88 GLU A C 1
ATOM 742 O O . GLU A 1 88 ? 8.435 11.428 4.874 1.00 96.56 88 GLU A O 1
ATOM 747 N N . LYS A 1 89 ? 6.870 12.737 3.933 1.00 95.56 89 LYS A N 1
ATOM 748 C CA . LYS A 1 89 ? 6.303 11.663 3.101 1.00 95.56 89 LYS A CA 1
ATOM 749 C C . LYS A 1 89 ? 7.225 11.304 1.943 1.00 95.56 89 LYS A C 1
ATOM 751 O O . LYS A 1 89 ? 7.400 10.117 1.680 1.00 95.56 89 LYS A O 1
ATOM 756 N N . ASP A 1 90 ? 7.791 12.298 1.265 1.00 95.12 90 ASP A N 1
ATOM 757 C CA . ASP A 1 90 ? 8.717 12.092 0.149 1.00 95.12 90 ASP A CA 1
ATOM 758 C C . ASP A 1 90 ? 9.973 11.346 0.623 1.00 95.12 90 ASP A C 1
ATOM 760 O O . ASP A 1 90 ? 10.328 10.309 0.060 1.00 95.12 90 ASP A O 1
ATOM 764 N N . ASP A 1 91 ? 10.559 11.762 1.750 1.00 95.12 91 ASP A N 1
ATOM 765 C CA . ASP A 1 91 ? 11.680 11.068 2.391 1.00 95.12 91 ASP A CA 1
ATOM 766 C C . ASP A 1 91 ? 11.327 9.618 2.741 1.00 95.12 91 ASP A C 1
ATOM 768 O O . ASP A 1 91 ? 12.116 8.701 2.488 1.00 95.12 91 ASP A O 1
ATOM 772 N N . PHE A 1 92 ? 10.132 9.377 3.288 1.00 94.38 92 PHE A N 1
ATOM 773 C CA . PHE A 1 92 ? 9.673 8.023 3.578 1.00 94.38 92 PHE A CA 1
ATOM 774 C C . PHE A 1 92 ? 9.549 7.174 2.308 1.00 94.38 92 PHE A C 1
ATOM 776 O O . PHE A 1 92 ? 10.041 6.043 2.284 1.00 94.38 92 PHE A O 1
ATOM 783 N N . VAL A 1 93 ? 8.918 7.700 1.252 1.00 94.88 93 VAL A N 1
ATOM 784 C CA . VAL A 1 93 ? 8.759 6.993 -0.027 1.00 94.88 93 VAL A CA 1
ATOM 785 C C . VAL A 1 93 ? 10.124 6.665 -0.625 1.00 94.88 93 VAL A C 1
ATOM 787 O O . VAL A 1 93 ? 10.376 5.516 -1.005 1.00 94.88 93 VAL A O 1
ATOM 790 N N . ASN A 1 94 ? 11.030 7.640 -0.630 1.00 92.88 94 ASN A N 1
ATOM 791 C CA . ASN A 1 94 ? 12.378 7.479 -1.148 1.00 92.88 94 ASN A CA 1
ATOM 792 C C . ASN A 1 94 ? 13.156 6.408 -0.379 1.00 92.88 94 ASN A C 1
ATOM 794 O O . ASN A 1 94 ? 13.738 5.507 -0.980 1.00 92.88 94 ASN A O 1
ATOM 798 N N . GLN A 1 95 ? 13.137 6.446 0.952 1.00 92.56 95 GLN A N 1
ATOM 799 C CA . GLN A 1 95 ? 13.876 5.482 1.766 1.00 92.56 95 GLN A CA 1
ATOM 800 C C . GLN A 1 95 ? 13.271 4.076 1.701 1.00 92.56 95 GLN A C 1
ATOM 802 O O . GLN A 1 95 ? 13.994 3.091 1.541 1.00 92.56 95 GLN A O 1
ATOM 807 N N . GLN A 1 96 ? 11.950 3.958 1.840 1.00 92.06 96 GLN A N 1
ATOM 808 C CA . GLN A 1 96 ? 11.303 2.660 2.022 1.00 92.06 96 GLN A CA 1
ATOM 809 C C . GLN A 1 96 ? 10.996 1.949 0.710 1.00 92.06 96 GLN A C 1
ATOM 811 O O . GLN A 1 96 ? 11.089 0.720 0.672 1.00 92.06 96 GLN A O 1
ATOM 816 N N . PHE A 1 97 ? 10.651 2.683 -0.347 1.00 92.19 97 PHE A N 1
ATOM 817 C CA . PHE A 1 97 ? 10.181 2.095 -1.600 1.00 92.19 97 PHE A CA 1
ATOM 818 C C . PHE A 1 97 ? 11.185 2.259 -2.739 1.00 92.19 97 PHE A C 1
ATOM 820 O O . PHE A 1 97 ? 11.484 1.271 -3.401 1.00 92.19 97 PHE A O 1
ATOM 827 N N . TYR A 1 98 ? 11.758 3.451 -2.935 1.00 89.94 98 TYR A N 1
ATOM 828 C CA . TYR A 1 98 ? 12.719 3.679 -4.023 1.00 89.94 98 TYR A CA 1
ATOM 829 C C . TYR A 1 98 ? 14.089 3.047 -3.739 1.00 89.94 98 TYR A C 1
ATOM 831 O O . TYR A 1 98 ? 14.548 2.179 -4.475 1.00 89.94 98 TYR A O 1
ATOM 839 N N . LEU A 1 99 ? 14.725 3.429 -2.628 1.00 87.75 99 LEU A N 1
ATOM 840 C CA . LEU A 1 99 ? 15.998 2.850 -2.185 1.00 87.75 99 LEU A CA 1
ATOM 841 C C . LEU A 1 99 ? 15.831 1.438 -1.616 1.00 87.75 99 LEU A C 1
ATOM 843 O O . LEU A 1 99 ? 16.819 0.736 -1.409 1.00 87.75 99 LEU A O 1
ATOM 847 N N . ASN A 1 100 ? 14.585 1.043 -1.333 1.00 84.56 100 ASN A N 1
ATOM 848 C CA . ASN A 1 100 ? 14.223 -0.216 -0.698 1.00 84.56 100 ASN A CA 1
ATOM 849 C C . ASN A 1 100 ? 15.094 -0.522 0.538 1.00 84.56 100 ASN A C 1
ATOM 851 O O . ASN A 1 100 ? 15.575 -1.641 0.719 1.00 84.56 100 ASN A O 1
ATOM 855 N N . ILE A 1 101 ? 15.311 0.480 1.398 1.00 78.44 101 ILE A N 1
ATOM 856 C CA . ILE A 1 101 ? 16.111 0.309 2.614 1.00 78.44 101 ILE A CA 1
ATOM 857 C C . ILE A 1 101 ? 15.404 -0.711 3.519 1.00 78.44 101 ILE A C 1
ATOM 859 O O . ILE A 1 101 ? 14.206 -0.599 3.794 1.00 78.44 101 ILE A O 1
ATOM 863 N N . GLY A 1 102 ? 16.151 -1.725 3.965 1.00 74.38 102 GLY A N 1
ATOM 864 C CA . GLY A 1 102 ? 15.652 -2.822 4.799 1.00 74.38 102 GLY A CA 1
ATOM 865 C C . GLY A 1 102 ? 14.981 -3.957 4.012 1.00 74.38 102 GLY A C 1
ATOM 866 O O . GLY A 1 102 ? 14.273 -3.736 3.034 1.00 74.38 102 GLY A O 1
ATOM 867 N N . SER A 1 103 ? 15.175 -5.193 4.476 1.00 65.44 103 SER A N 1
ATOM 868 C CA . SER A 1 103 ? 14.744 -6.430 3.803 1.00 65.44 103 SER A CA 1
ATOM 869 C C . SER A 1 103 ? 13.316 -6.887 4.142 1.00 65.44 103 SER A C 1
ATOM 871 O O . SER A 1 103 ? 12.976 -8.051 3.954 1.00 65.44 103 SER A O 1
ATOM 873 N N . GLU A 1 104 ? 12.453 -6.001 4.644 1.00 86.81 104 GLU A N 1
ATOM 874 C CA . GLU A 1 104 ? 11.097 -6.363 5.090 1.00 86.81 104 GLU A CA 1
ATOM 875 C C . GLU A 1 104 ? 10.034 -6.209 3.982 1.00 86.81 104 GLU A C 1
ATOM 877 O O . GLU A 1 104 ? 8.983 -5.601 4.196 1.00 86.81 104 GLU A O 1
ATOM 882 N N . THR A 1 105 ? 10.283 -6.758 2.787 1.00 90.12 105 THR A N 1
ATOM 883 C CA . THR A 1 105 ? 9.379 -6.674 1.617 1.00 90.12 105 THR A CA 1
ATOM 884 C C . THR A 1 105 ? 7.948 -7.091 1.961 1.00 90.12 105 THR A C 1
ATOM 886 O O . THR A 1 105 ? 7.003 -6.357 1.677 1.00 90.12 105 THR A O 1
ATOM 889 N N . GLN A 1 106 ? 7.771 -8.207 2.675 1.00 90.38 106 GLN A N 1
ATOM 890 C CA . GLN A 1 106 ? 6.450 -8.665 3.104 1.00 90.38 106 GLN A CA 1
ATOM 891 C C . GLN A 1 106 ? 5.696 -7.624 3.944 1.00 90.38 106 GLN A C 1
ATOM 893 O O . GLN A 1 106 ? 4.483 -7.455 3.809 1.00 90.38 106 GLN A O 1
ATOM 898 N N . ARG A 1 107 ? 6.401 -6.910 4.827 1.00 92.12 107 ARG A N 1
ATOM 899 C CA . ARG A 1 107 ? 5.797 -5.871 5.666 1.00 92.12 107 ARG A CA 1
ATOM 900 C C . ARG A 1 107 ? 5.386 -4.668 4.827 1.00 92.12 107 ARG A C 1
ATOM 902 O O . ARG A 1 107 ? 4.314 -4.121 5.064 1.00 92.12 107 ARG A O 1
ATOM 909 N N . LYS A 1 108 ? 6.202 -4.292 3.840 1.00 93.56 108 LYS A N 1
ATOM 910 C CA . LYS A 1 108 ? 5.892 -3.220 2.883 1.00 93.56 108 LYS A CA 1
ATOM 911 C C . LYS A 1 108 ? 4.654 -3.571 2.049 1.00 93.56 108 LYS A C 1
ATOM 913 O O . LYS A 1 108 ? 3.743 -2.753 1.957 1.00 93.56 108 LYS A O 1
ATOM 918 N N . ASN A 1 109 ? 4.555 -4.814 1.572 1.00 94.69 109 ASN A N 1
ATOM 919 C CA . ASN A 1 109 ? 3.378 -5.325 0.859 1.00 94.69 109 ASN A CA 1
ATOM 920 C C . ASN A 1 109 ? 2.119 -5.271 1.727 1.00 94.69 109 ASN A C 1
ATOM 922 O O . ASN A 1 109 ? 1.113 -4.689 1.326 1.00 94.69 109 ASN A O 1
ATOM 926 N N . LYS A 1 110 ? 2.187 -5.820 2.949 1.00 94.06 110 LYS A N 1
ATOM 927 C CA . LYS A 1 110 ? 1.085 -5.770 3.925 1.00 94.06 110 LYS A CA 1
ATOM 928 C C . LYS A 1 110 ? 0.653 -4.337 4.215 1.00 94.06 110 LYS A C 1
ATOM 930 O O . LYS A 1 110 ? -0.542 -4.062 4.265 1.00 94.06 110 LYS A O 1
ATOM 935 N N . PHE A 1 111 ? 1.616 -3.436 4.397 1.00 94.94 111 PHE A N 1
ATOM 936 C CA . PHE A 1 111 ? 1.351 -2.028 4.655 1.00 94.94 111 PHE A CA 1
ATOM 937 C C . PHE A 1 111 ? 0.589 -1.392 3.490 1.00 94.94 111 PHE A C 1
ATOM 939 O O . PHE A 1 111 ? -0.515 -0.903 3.711 1.00 94.94 111 PHE A O 1
ATOM 946 N N . LEU A 1 112 ? 1.103 -1.472 2.260 1.00 95.88 112 LEU A N 1
ATOM 947 C CA . LEU A 1 112 ? 0.442 -0.888 1.088 1.00 95.88 112 LEU A CA 1
ATOM 948 C C . LEU A 1 112 ? -0.949 -1.488 0.851 1.00 95.88 112 LEU A C 1
ATOM 950 O O . LEU A 1 112 ? -1.916 -0.741 0.720 1.00 95.88 112 LEU A O 1
ATOM 954 N N . LEU A 1 113 ? -1.080 -2.819 0.887 1.00 96.12 113 LEU A N 1
ATOM 955 C CA . LEU A 1 113 ? -2.371 -3.496 0.721 1.00 96.12 113 LEU A CA 1
ATOM 956 C C . LEU A 1 113 ? -3.397 -3.053 1.767 1.00 96.12 113 LEU A C 1
ATOM 958 O O . LEU A 1 113 ? -4.566 -2.878 1.431 1.00 96.12 113 LEU A O 1
ATOM 962 N N . SER A 1 114 ? -2.971 -2.836 3.016 1.00 93.94 114 SER A N 1
ATOM 963 C CA . SER A 1 114 ? -3.864 -2.396 4.097 1.00 93.94 114 SER A CA 1
ATOM 964 C C . SER A 1 114 ? -4.396 -0.971 3.920 1.00 93.94 114 SER A C 1
ATOM 966 O O . SER A 1 114 ? -5.408 -0.621 4.523 1.00 93.94 114 SER A O 1
ATOM 968 N N . LEU A 1 115 ? -3.733 -0.150 3.095 1.00 95.62 115 LEU A N 1
ATOM 969 C CA . LEU A 1 115 ? -4.174 1.208 2.770 1.00 95.62 115 LEU A CA 1
ATOM 970 C C . LEU A 1 115 ? -5.132 1.251 1.576 1.00 95.62 115 LEU A C 1
ATOM 972 O O . LEU A 1 115 ? -5.850 2.242 1.403 1.00 95.62 115 LEU A O 1
ATOM 976 N N . LEU A 1 116 ? -5.165 0.198 0.757 1.00 96.00 116 LEU A N 1
ATOM 977 C CA . LEU A 1 116 ? -6.096 0.093 -0.359 1.00 96.00 116 LEU A CA 1
ATOM 978 C C . LEU A 1 116 ? -7.503 -0.227 0.144 1.00 96.00 116 LEU A C 1
ATOM 980 O O . LEU A 1 116 ? -7.712 -1.139 0.948 1.00 96.00 116 LEU A O 1
ATOM 984 N N . ASN A 1 117 ? -8.492 0.484 -0.389 1.00 93.06 117 ASN A N 1
ATOM 985 C CA . ASN A 1 117 ? -9.888 0.137 -0.158 1.00 93.06 117 ASN A CA 1
ATOM 986 C C . ASN A 1 117 ? -10.304 -1.074 -1.015 1.00 93.06 117 ASN A C 1
ATOM 988 O O . ASN A 1 117 ? -9.591 -1.492 -1.929 1.00 93.06 117 ASN A O 1
ATOM 992 N N . GLN A 1 118 ? -11.491 -1.621 -0.743 1.00 92.44 118 GLN A N 1
ATOM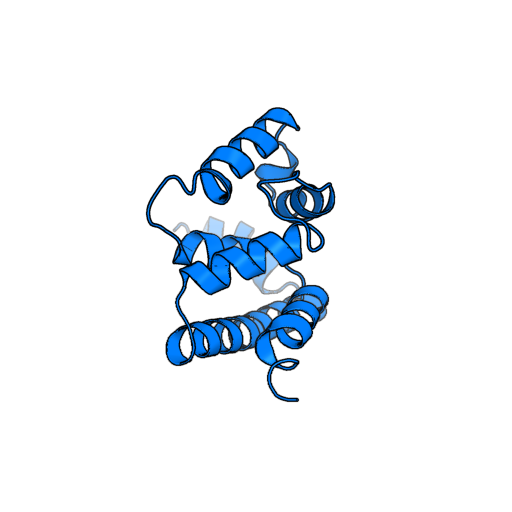 993 C CA . GLN A 1 118 ? -12.011 -2.794 -1.453 1.00 92.44 118 GLN A CA 1
ATOM 994 C C . GLN A 1 118 ? -11.998 -2.651 -2.986 1.00 92.44 118 GLN A C 1
ATOM 996 O O . GLN A 1 118 ? -11.632 -3.588 -3.700 1.00 92.44 118 GLN A O 1
ATOM 1001 N N . TRP A 1 119 ? -12.375 -1.481 -3.507 1.00 93.19 119 TRP A N 1
ATOM 1002 C CA . TRP A 1 119 ? -12.431 -1.233 -4.950 1.00 93.19 119 TRP A CA 1
ATOM 1003 C C . TRP A 1 119 ? -11.045 -1.216 -5.583 1.00 93.19 119 TRP A C 1
ATOM 1005 O O . TRP A 1 119 ? -10.845 -1.760 -6.665 1.00 93.19 119 TRP A O 1
ATOM 1015 N N . GLU A 1 120 ? -10.075 -0.616 -4.906 1.00 96.12 120 GLU A N 1
ATOM 1016 C CA . GLU A 1 120 ? -8.696 -0.569 -5.376 1.00 96.12 120 GLU A CA 1
ATOM 1017 C C . GLU A 1 120 ? -8.031 -1.936 -5.330 1.00 96.12 120 GLU A C 1
ATOM 1019 O O . GLU A 1 120 ? -7.353 -2.284 -6.290 1.00 96.12 120 GLU A O 1
ATOM 1024 N N . ARG A 1 121 ? -8.273 -2.740 -4.285 1.00 95.75 121 ARG A N 1
ATOM 1025 C CA . ARG A 1 121 ? -7.796 -4.131 -4.245 1.00 95.75 121 ARG A CA 1
ATOM 1026 C C . ARG A 1 121 ? -8.394 -4.954 -5.381 1.00 95.75 121 ARG A C 1
ATOM 1028 O O . ARG A 1 121 ? -7.660 -5.638 -6.082 1.00 95.75 121 ARG A O 1
ATOM 1035 N N . THR A 1 122 ? -9.694 -4.806 -5.642 1.00 94.62 122 THR A N 1
ATOM 1036 C CA . THR A 1 122 ? -10.353 -5.451 -6.793 1.00 94.62 122 THR A CA 1
ATOM 1037 C C . THR A 1 122 ? -9.714 -5.014 -8.115 1.00 94.62 122 THR A C 1
ATOM 1039 O O . THR A 1 122 ? -9.425 -5.839 -8.976 1.00 94.62 122 THR A O 1
ATOM 1042 N N . ARG A 1 123 ? -9.444 -3.713 -8.285 1.00 95.69 123 ARG A N 1
ATOM 1043 C CA . ARG A 1 123 ? -8.793 -3.180 -9.491 1.00 95.69 123 ARG A CA 1
ATOM 1044 C C . ARG A 1 123 ? -7.354 -3.675 -9.635 1.00 95.69 123 ARG A C 1
ATOM 1046 O O . ARG A 1 123 ? -6.929 -3.933 -10.755 1.00 95.69 123 ARG A O 1
ATOM 1053 N N . PHE A 1 124 ? -6.624 -3.798 -8.529 1.00 96.38 124 PHE A N 1
ATOM 1054 C CA . PHE A 1 124 ? -5.287 -4.379 -8.501 1.00 96.38 124 PHE A CA 1
ATOM 1055 C C . PHE A 1 124 ? -5.329 -5.843 -8.956 1.00 96.38 124 PHE A C 1
ATOM 1057 O O . PHE A 1 124 ? -4.668 -6.186 -9.929 1.00 96.38 124 PHE A O 1
ATOM 1064 N N . ILE A 1 125 ? -6.184 -6.668 -8.341 1.00 94.94 125 ILE A N 1
ATOM 1065 C CA . ILE A 1 125 ? -6.378 -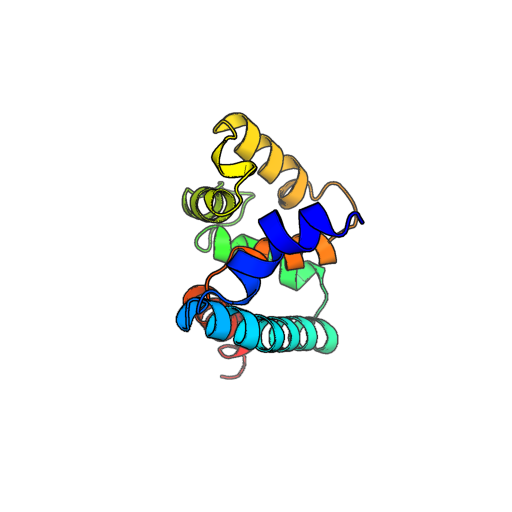8.079 -8.713 1.00 94.94 125 ILE A CA 1
ATOM 1066 C C . ILE A 1 125 ? -6.711 -8.199 -10.203 1.00 94.94 125 ILE A C 1
ATOM 1068 O O . ILE A 1 125 ? -6.052 -8.930 -10.933 1.00 94.94 125 ILE A O 1
ATOM 1072 N N . ASN A 1 126 ? -7.681 -7.425 -10.690 1.00 93.69 126 ASN A N 1
ATOM 1073 C CA . ASN A 1 126 ? -8.049 -7.470 -12.102 1.00 93.69 126 ASN A CA 1
ATOM 1074 C C . ASN A 1 126 ? -6.866 -7.111 -13.009 1.00 93.69 126 ASN A C 1
ATOM 1076 O O . ASN A 1 126 ? -6.652 -7.781 -14.008 1.00 93.69 126 ASN A O 1
ATOM 1080 N N . LYS A 1 127 ? -6.093 -6.077 -12.660 1.00 93.56 127 LYS A N 1
ATOM 1081 C CA . LYS A 1 127 ? -4.995 -5.580 -13.496 1.00 93.56 127 LYS A CA 1
ATOM 1082 C C . LYS A 1 127 ? -3.780 -6.513 -13.539 1.00 93.56 127 LYS A C 1
ATOM 1084 O O . LYS A 1 127 ? -3.169 -6.586 -14.595 1.00 93.56 127 LYS A O 1
ATOM 1089 N N . PHE A 1 128 ? -3.423 -7.159 -12.427 1.00 91.81 128 PHE A N 1
ATOM 1090 C CA . PHE A 1 128 ? -2.151 -7.892 -12.296 1.00 91.81 128 PHE A CA 1
ATOM 1091 C C . PHE A 1 128 ? -2.291 -9.405 -12.103 1.00 91.81 128 PHE A C 1
ATOM 1093 O O . PHE A 1 128 ? -1.295 -10.106 -12.187 1.00 91.81 128 PHE A O 1
ATOM 1100 N N . LEU A 1 129 ? -3.484 -9.914 -11.784 1.00 89.75 129 LEU A N 1
ATOM 1101 C CA . LEU A 1 129 ? -3.699 -11.353 -11.574 1.00 89.75 129 LEU A CA 1
ATOM 1102 C C . LEU A 1 129 ? -4.595 -11.965 -12.650 1.00 89.75 129 LEU A C 1
ATOM 1104 O O . LEU A 1 129 ? -4.417 -13.121 -13.007 1.00 89.75 129 LEU A O 1
ATOM 1108 N N . ILE A 1 130 ? -5.606 -11.230 -13.127 1.00 83.94 130 ILE A N 1
ATOM 1109 C CA . ILE A 1 130 ? -6.610 -11.788 -14.050 1.00 83.94 130 ILE A CA 1
ATOM 1110 C C . ILE A 1 130 ? -6.251 -11.529 -15.516 1.00 83.94 130 ILE A C 1
ATOM 1112 O O . ILE A 1 130 ? -6.482 -12.394 -16.354 1.00 83.94 130 ILE A O 1
ATOM 1116 N N . VAL A 1 131 ? -5.700 -10.355 -15.837 1.00 65.75 131 VAL A N 1
ATOM 1117 C CA . VAL A 1 131 ? -5.391 -9.970 -17.229 1.00 65.75 131 VAL A CA 1
ATOM 1118 C C . VAL A 1 131 ? -4.258 -10.811 -17.848 1.00 65.75 131 VAL A C 1
ATOM 1120 O O . VAL A 1 131 ? -4.166 -10.867 -19.066 1.00 65.75 131 VAL A O 1
ATOM 1123 N N . ASP A 1 132 ? -3.480 -11.552 -17.054 1.00 53.31 132 ASP A N 1
ATOM 1124 C CA . ASP A 1 132 ? -2.426 -12.458 -17.546 1.00 53.31 132 ASP A CA 1
ATOM 1125 C C . ASP A 1 132 ? -2.955 -13.806 -18.106 1.00 53.31 132 ASP A C 1
ATOM 1127 O O . ASP A 1 132 ? -2.163 -14.677 -18.470 1.00 53.31 132 ASP A O 1
ATOM 1131 N N . PHE A 1 133 ? -4.280 -14.004 -18.191 1.00 50.03 133 PHE A N 1
ATOM 1132 C CA . PHE A 1 133 ? -4.914 -15.230 -18.716 1.00 50.03 133 PHE A CA 1
ATOM 1133 C C . PHE A 1 133 ? -5.461 -15.129 -20.162 1.00 50.03 133 PHE A C 1
ATOM 1135 O O . PHE A 1 133 ? -6.183 -16.035 -20.589 1.00 50.03 133 PHE A O 1
ATOM 1142 N N . GLU A 1 134 ? -5.127 -14.082 -20.926 1.00 40.19 134 GLU A N 1
ATOM 1143 C CA . GLU A 1 134 ? -5.411 -13.967 -22.378 1.00 40.19 134 GLU A CA 1
ATOM 1144 C C . GLU A 1 134 ? -4.134 -14.037 -23.229 1.00 40.19 134 GLU A C 1
ATOM 1146 O O . GLU A 1 134 ? -4.188 -14.691 -24.299 1.00 40.19 134 GLU A O 1
#